Protein AF-A0A7W1E873-F1 (afdb_monomer)

Radius of gyration: 16.75 Å; Cα contacts (8 Å, |Δi|>4): 55; chains: 1; bounding box: 38×20×46 Å

pLDDT: mean 90.32, std 10.86, range [49.97, 98.38]

Nearest PDB structures (foldseek):
  1o99-assembly1_A  TM=9.297E-01  e=1.328E-03  Geobacillus stearothermophilus
  1eqj-assembly1_A  TM=9.313E-01  e=1.758E-03  Geobacillus stearothermophilus
  2ify-assembly1_A  TM=9.420E-01  e=4.373E-03  Bacillus anthracis
  7tl8-assembly1_A  TM=9.277E-01  e=8.219E-03  Staphylococcus aureus
  5vpu-assembly1_A  TM=9.251E-01  e=8.816E-03  Acinetobacter baumannii

Solvent-accessible surface area (backbone atoms only — not comparable to full-atom values): 4591 Å² total; per-residue (Å²): 126,66,55,30,91,86,79,71,44,80,43,84,73,87,77,91,70,86,76,92,83,85,87,89,67,98,77,72,87,55,56,69,57,82,90,77,56,81,62,20,52,61,38,30,51,31,57,76,69,74,43,86,78,58,88,85,60,83,42,50,56,42,62,51,79,132

Secondary structure (DSSP, 8-state):
--B-TTTSSB--S---PPPP-----SS--PPBPSS--GGGHHHHHHHHTTPPPPTT--S---B---

Sequence (66 aa):
QMIDPVTGGPHTAHTTSPVPFVVVDGTLEHALRAGGALCDVAPTILSMLGVEQPAEMTGANLGVLD

Foldseek 3Di:
DQADPVPRHGDDDDDPDDDDDDDDDPPDPWDFDPPADPLQVVQQVCVVVVHDDDPVSPHHHRTDDD

Structure (mmCIF, N/CA/C/O backbone):
data_AF-A0A7W1E873-F1
#
_entry.id   AF-A0A7W1E873-F1
#
loop_
_atom_site.group_PDB
_atom_site.id
_atom_site.type_symbol
_atom_site.label_atom_id
_atom_site.l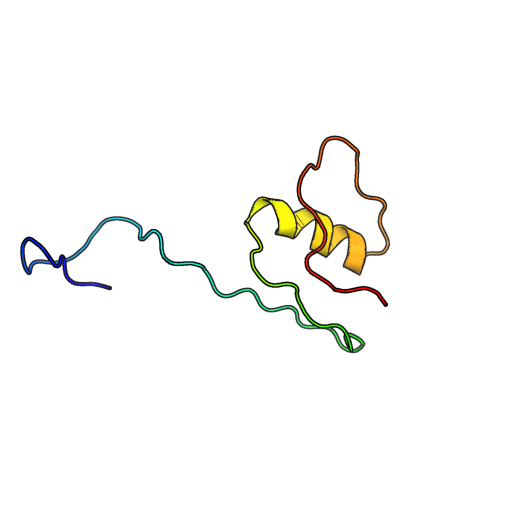abel_alt_id
_atom_site.label_comp_id
_atom_site.label_asym_id
_atom_site.label_entity_id
_atom_site.label_seq_id
_atom_site.pdbx_PDB_ins_code
_atom_site.Cartn_x
_atom_site.Cartn_y
_atom_site.Cartn_z
_atom_site.occupancy
_atom_site.B_iso_or_equiv
_atom_site.auth_seq_id
_atom_site.auth_comp_id
_atom_site.auth_asym_id
_atom_site.auth_atom_id
_atom_site.pdbx_PDB_model_num
ATOM 1 N N . GLN A 1 1 ? 14.708 -4.749 -11.165 1.00 81.19 1 GLN A N 1
ATOM 2 C CA . GLN A 1 1 ? 15.866 -5.207 -11.969 1.00 81.19 1 GLN A CA 1
ATOM 3 C C . GLN A 1 1 ? 16.468 -3.974 -12.622 1.00 81.19 1 GLN A C 1
ATOM 5 O O . GLN A 1 1 ? 15.704 -3.089 -12.976 1.00 81.19 1 GLN A O 1
ATOM 10 N N . MET A 1 2 ? 17.795 -3.889 -12.729 1.00 94.56 2 MET A N 1
ATOM 11 C CA . MET A 1 2 ? 18.475 -2.703 -13.284 1.00 94.56 2 MET A CA 1
ATOM 12 C C . MET A 1 2 ? 18.855 -2.859 -14.765 1.00 94.56 2 MET A C 1
ATOM 14 O O . MET A 1 2 ? 19.423 -1.939 -15.346 1.00 94.56 2 MET A O 1
ATOM 18 N N . ILE A 1 3 ? 18.543 -4.008 -15.373 1.00 95.94 3 ILE A N 1
ATOM 19 C CA . ILE A 1 3 ? 18.825 -4.326 -16.776 1.00 95.94 3 ILE A CA 1
ATOM 20 C C . ILE A 1 3 ? 17.499 -4.566 -17.497 1.00 95.94 3 ILE A C 1
ATOM 22 O O . ILE A 1 3 ? 16.633 -5.278 -16.983 1.00 95.94 3 ILE A O 1
ATOM 26 N N . ASP A 1 4 ? 17.342 -3.953 -18.667 1.00 94.06 4 ASP A N 1
ATOM 27 C CA . ASP A 1 4 ? 16.203 -4.166 -19.554 1.00 94.06 4 ASP A CA 1
ATOM 28 C C . ASP A 1 4 ? 16.319 -5.558 -20.207 1.00 94.06 4 ASP A C 1
ATOM 30 O O . AS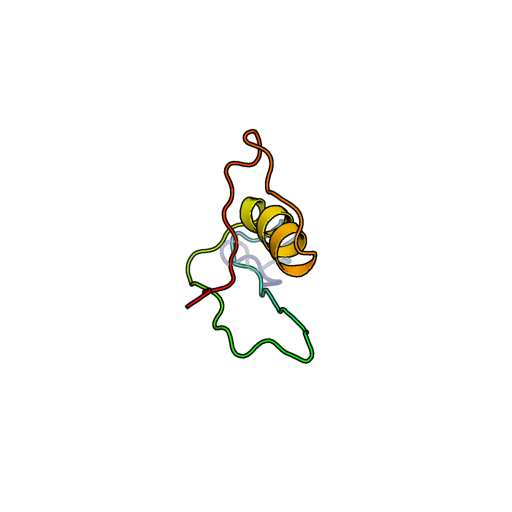P A 1 4 ? 17.306 -5.828 -20.895 1.00 94.06 4 ASP A O 1
ATOM 34 N N . PRO A 1 5 ? 15.339 -6.458 -20.011 1.00 91.25 5 PRO A N 1
ATOM 35 C CA . PRO A 1 5 ? 15.405 -7.819 -20.537 1.00 91.25 5 PRO A CA 1
ATOM 36 C C . PRO A 1 5 ? 15.273 -7.898 -22.067 1.00 91.25 5 PRO A C 1
ATOM 38 O O . PRO A 1 5 ? 15.620 -8.925 -22.645 1.00 91.25 5 PRO A O 1
ATOM 41 N N . VAL A 1 6 ? 14.766 -6.851 -22.722 1.00 93.56 6 VAL A N 1
ATOM 42 C CA . VAL A 1 6 ? 14.603 -6.772 -24.180 1.00 93.56 6 VAL A CA 1
ATOM 43 C C . VAL A 1 6 ? 15.863 -6.213 -24.833 1.00 93.56 6 VAL A C 1
ATOM 45 O O . VAL A 1 6 ? 16.327 -6.761 -25.831 1.00 93.56 6 VAL A O 1
ATOM 48 N N . THR A 1 7 ? 16.418 -5.126 -24.288 1.00 95.56 7 THR A N 1
ATOM 49 C CA . THR A 1 7 ? 17.554 -4.416 -24.907 1.00 95.56 7 THR A CA 1
ATOM 50 C C . THR A 1 7 ? 18.921 -4.795 -24.333 1.00 95.56 7 THR A C 1
ATOM 52 O O . THR A 1 7 ? 19.938 -4.557 -24.980 1.00 95.56 7 THR A O 1
ATOM 55 N N . GLY A 1 8 ? 18.976 -5.362 -23.123 1.00 95.31 8 GLY A N 1
ATOM 56 C CA . GLY A 1 8 ? 20.216 -5.649 -22.392 1.00 95.31 8 GLY A CA 1
ATOM 57 C C . GLY A 1 8 ? 20.918 -4.412 -21.810 1.00 95.31 8 GLY A C 1
ATOM 58 O O . GLY A 1 8 ? 21.965 -4.550 -21.178 1.00 95.31 8 GLY A O 1
ATOM 59 N N . GLY A 1 9 ? 20.369 -3.210 -22.014 1.00 96.50 9 GLY A N 1
ATOM 60 C CA . GLY A 1 9 ? 20.895 -1.951 -21.484 1.00 96.50 9 GLY A CA 1
ATOM 61 C C . GLY A 1 9 ? 20.348 -1.590 -20.094 1.00 96.50 9 GLY A C 1
ATOM 62 O O . GLY A 1 9 ? 19.604 -2.365 -19.489 1.00 96.50 9 GLY A O 1
ATOM 63 N N . PRO A 1 10 ? 20.697 -0.403 -19.562 1.00 97.81 10 PRO A N 1
ATOM 64 C CA . PRO A 1 10 ? 20.167 0.081 -18.289 1.00 97.81 10 PRO A CA 1
ATOM 65 C C . PRO A 1 10 ? 18.640 0.235 -18.308 1.00 97.81 10 PRO A C 1
ATOM 67 O O . PRO A 1 10 ? 18.088 0.898 -19.183 1.00 97.81 10 PRO A O 1
ATOM 70 N N . HIS A 1 11 ? 17.963 -0.314 -17.300 1.00 96.25 11 HIS A N 1
ATOM 71 C CA .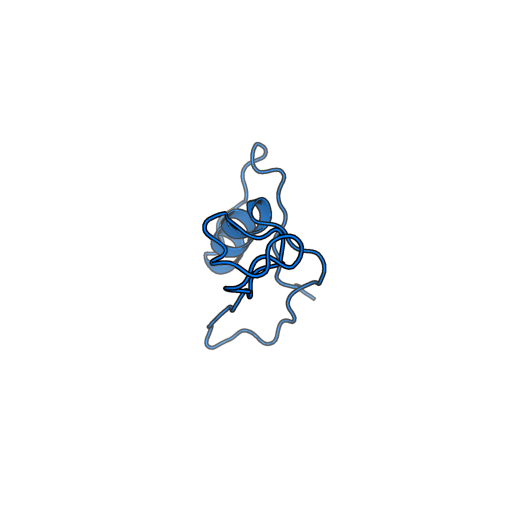 HIS A 1 11 ? 16.531 -0.103 -17.088 1.00 96.25 11 HIS A CA 1
ATOM 72 C C . HIS A 1 11 ? 16.288 1.194 -16.304 1.00 96.25 11 HIS A C 1
ATOM 74 O O . HIS A 1 11 ? 16.705 1.307 -15.151 1.00 96.25 11 HIS A O 1
ATOM 80 N N . THR A 1 12 ? 15.577 2.158 -16.894 1.00 94.94 12 THR A N 1
ATOM 81 C CA . THR A 1 12 ? 15.356 3.497 -16.304 1.00 94.94 12 THR A CA 1
ATOM 82 C C . THR A 1 12 ? 13.904 3.793 -15.915 1.00 94.94 12 THR A C 1
ATOM 84 O O . THR A 1 12 ? 13.633 4.842 -15.335 1.00 94.94 12 THR A O 1
ATOM 87 N N . ALA A 1 13 ? 12.967 2.883 -16.200 1.00 93.88 13 ALA A N 1
ATOM 88 C CA . ALA A 1 13 ? 11.560 3.012 -15.820 1.00 93.88 13 ALA A CA 1
ATOM 89 C C . ALA A 1 13 ? 11.271 2.444 -14.414 1.00 93.88 13 ALA A C 1
ATOM 91 O O . ALA A 1 13 ? 12.111 1.782 -13.799 1.00 93.88 13 ALA A O 1
ATOM 92 N N . HIS A 1 14 ? 10.050 2.658 -13.919 1.00 94.81 14 HIS A N 1
ATOM 93 C CA . HIS A 1 14 ? 9.529 1.943 -12.749 1.00 94.81 14 HIS A CA 1
ATOM 94 C C . HIS A 1 14 ? 9.286 0.453 -13.049 1.00 94.81 14 HIS A C 1
ATOM 96 O O . HIS A 1 14 ? 9.219 0.039 -14.204 1.00 94.81 14 HIS A O 1
ATOM 102 N N . THR A 1 15 ? 9.102 -0.351 -11.999 1.00 92.81 15 THR A N 1
ATOM 103 C CA . THR A 1 15 ? 8.702 -1.764 -12.101 1.00 92.81 15 THR A CA 1
ATOM 104 C C . THR A 1 15 ? 7.274 -1.970 -11.608 1.00 92.81 15 THR A C 1
ATOM 106 O O . THR A 1 15 ? 6.810 -1.218 -10.758 1.00 92.81 15 THR A O 1
ATOM 109 N N . THR A 1 16 ? 6.617 -3.043 -12.045 1.00 94.25 16 THR A N 1
ATOM 110 C CA . THR A 1 16 ? 5.304 -3.478 -11.527 1.00 94.25 16 THR A CA 1
ATOM 111 C C . THR A 1 16 ? 5.412 -4.504 -10.396 1.00 94.25 16 THR A C 1
ATOM 113 O O . THR A 1 16 ? 4.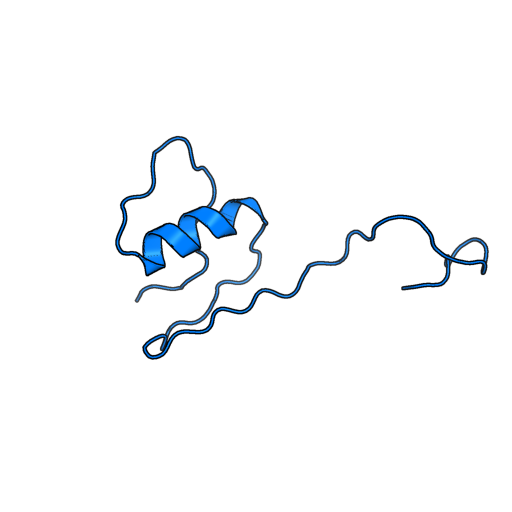421 -5.140 -10.043 1.00 94.25 16 THR A O 1
ATOM 116 N N . SER A 1 17 ? 6.617 -4.725 -9.863 1.00 94.50 17 SER A N 1
ATOM 117 C CA . SER A 1 17 ? 6.823 -5.641 -8.745 1.00 94.50 17 SER A CA 1
ATOM 118 C C . SER A 1 17 ? 6.035 -5.179 -7.515 1.00 94.50 17 SER A C 1
ATOM 120 O O . SER A 1 17 ? 5.982 -3.974 -7.255 1.00 94.50 17 SER A O 1
ATOM 122 N N . PRO A 1 18 ? 5.470 -6.107 -6.726 1.00 95.88 18 PRO A N 1
ATOM 123 C CA . PRO A 1 18 ? 4.917 -5.758 -5.426 1.00 95.88 18 PRO A CA 1
ATOM 124 C C . PRO A 1 18 ? 6.007 -5.172 -4.523 1.00 95.88 18 PRO A C 1
ATOM 126 O O . PRO A 1 18 ? 7.194 -5.486 -4.664 1.00 95.88 18 PRO A O 1
ATOM 129 N N . VAL A 1 19 ? 5.590 -4.325 -3.585 1.00 95.81 19 VAL A N 1
ATOM 130 C CA . VAL A 1 19 ? 6.481 -3.692 -2.608 1.00 95.81 19 VAL A CA 1
ATOM 131 C C . VAL A 1 19 ? 6.422 -4.433 -1.271 1.00 95.81 19 VAL A C 1
ATOM 133 O O . VAL A 1 19 ? 5.360 -4.943 -0.908 1.00 95.81 19 VAL A O 1
ATOM 136 N N . PRO A 1 20 ? 7.534 -4.502 -0.518 1.00 94.69 20 PRO A N 1
ATOM 137 C CA . PRO A 1 20 ? 7.480 -4.969 0.857 1.00 94.69 20 PRO A CA 1
ATOM 138 C C . PRO A 1 20 ? 6.667 -3.986 1.706 1.00 94.69 20 PRO A C 1
ATOM 140 O O . PRO A 1 20 ? 6.767 -2.770 1.534 1.00 94.69 20 PRO A O 1
ATOM 143 N N . PHE A 1 21 ? 5.900 -4.517 2.652 1.00 93.12 21 PHE A N 1
ATOM 144 C CA . PHE A 1 21 ? 5.170 -3.737 3.642 1.00 93.12 21 PHE A CA 1
ATOM 145 C C . PHE A 1 21 ? 5.461 -4.321 5.023 1.00 93.12 21 PHE A C 1
ATOM 147 O O . PHE A 1 21 ? 5.323 -5.526 5.226 1.00 93.12 21 PHE A O 1
ATOM 154 N N . VAL A 1 22 ? 5.924 -3.479 5.945 1.00 91.38 22 VAL A N 1
ATOM 155 C CA . VAL A 1 22 ? 6.365 -3.885 7.283 1.00 91.38 22 VAL A CA 1
ATOM 156 C C . VAL A 1 22 ? 5.655 -3.014 8.301 1.00 91.38 22 VAL A C 1
ATOM 158 O O . VAL A 1 22 ? 5.718 -1.789 8.219 1.00 91.38 22 VAL A O 1
ATOM 161 N N . VAL A 1 23 ? 5.013 -3.657 9.270 1.00 89.12 23 VAL A N 1
ATOM 162 C CA . VAL A 1 23 ? 4.459 -2.996 10.450 1.00 89.12 23 VAL A CA 1
ATOM 163 C C . VAL A 1 23 ? 5.377 -3.293 11.626 1.00 89.12 23 VAL A C 1
ATOM 165 O O . VAL A 1 23 ? 5.779 -4.437 11.828 1.00 89.12 23 VAL A O 1
ATOM 168 N N . VAL A 1 24 ? 5.727 -2.255 12.381 1.00 88.75 24 VAL A N 1
ATOM 169 C CA . VAL A 1 24 ? 6.512 -2.368 13.611 1.00 88.75 24 VAL A CA 1
ATOM 170 C C . VAL A 1 24 ? 5.655 -1.838 14.743 1.00 88.75 24 VAL A C 1
ATOM 172 O O . VAL A 1 24 ? 5.356 -0.648 14.788 1.00 88.75 24 VAL A O 1
ATOM 175 N N . ASP A 1 25 ? 5.266 -2.726 15.644 1.00 80.81 25 ASP A N 1
ATOM 176 C CA . ASP A 1 25 ? 4.497 -2.394 16.832 1.00 80.81 25 ASP A CA 1
ATOM 177 C C . ASP A 1 25 ? 4.875 -3.353 17.967 1.00 80.81 25 ASP A C 1
ATOM 179 O O . ASP A 1 25 ? 5.258 -4.499 17.730 1.00 80.81 25 ASP A O 1
ATOM 183 N N . GLY A 1 26 ? 4.817 -2.854 19.201 1.00 71.44 26 GLY A N 1
ATOM 184 C CA . GLY A 1 26 ? 5.220 -3.587 20.401 1.00 71.44 26 GLY A CA 1
ATOM 185 C C . GLY A 1 26 ? 4.177 -4.588 20.898 1.00 71.44 26 GLY A C 1
ATOM 186 O O . GLY A 1 26 ? 4.475 -5.349 21.815 1.00 71.44 26 GLY A O 1
ATOM 187 N N . THR A 1 27 ? 2.973 -4.575 20.323 1.00 68.31 27 THR A N 1
ATOM 188 C CA . THR A 1 27 ? 1.829 -5.393 20.751 1.00 68.31 27 THR A CA 1
ATOM 189 C C . THR A 1 27 ? 1.228 -6.246 19.637 1.00 68.31 27 THR A C 1
ATOM 191 O O . THR A 1 27 ? 0.302 -7.013 19.888 1.00 68.31 27 THR A O 1
ATOM 194 N N . LEU A 1 28 ? 1.742 -6.133 18.410 1.00 62.19 28 LEU A N 1
ATOM 195 C CA . LEU A 1 28 ? 1.166 -6.793 17.247 1.00 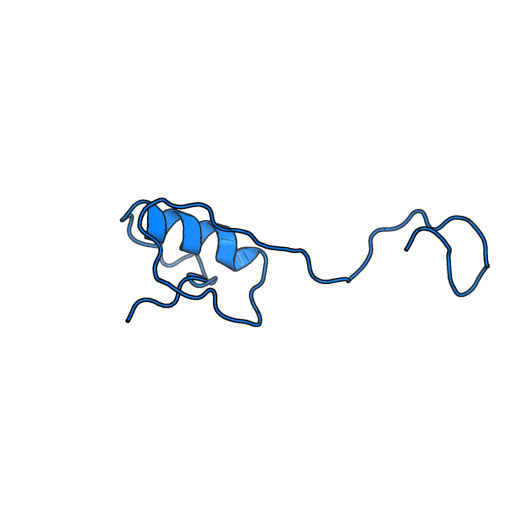62.19 28 LEU A CA 1
ATOM 196 C C . LEU A 1 28 ? 1.461 -8.296 17.285 1.00 62.19 28 LEU A C 1
ATOM 198 O O . LEU A 1 28 ? 2.500 -8.768 16.831 1.00 62.19 28 LEU A O 1
ATOM 202 N N . GLU A 1 29 ? 0.493 -9.060 17.779 1.00 62.41 29 GLU A N 1
ATOM 203 C CA . GLU A 1 29 ? 0.422 -10.513 17.574 1.00 62.41 29 GLU A CA 1
ATOM 204 C C . GLU A 1 29 ? -0.162 -10.874 16.191 1.00 62.41 29 GLU A C 1
ATOM 206 O O . GLU A 1 29 ? -0.303 -12.043 15.847 1.00 62.41 29 GLU A O 1
ATOM 211 N N . HIS A 1 30 ? -0.538 -9.871 15.392 1.00 66.25 30 HIS A N 1
ATOM 212 C CA . HIS A 1 30 ? -1.484 -10.030 14.291 1.00 66.25 30 HIS A CA 1
ATOM 213 C C . HIS A 1 30 ? -0.778 -10.182 12.940 1.00 66.25 30 HIS A C 1
ATOM 215 O O . HIS A 1 30 ? 0.096 -9.395 12.568 1.00 66.25 30 HIS A O 1
ATOM 221 N N . ALA A 1 31 ? -1.180 -11.191 12.168 1.00 80.19 31 ALA A N 1
ATOM 222 C CA . ALA A 1 31 ? -0.687 -11.381 10.810 1.00 80.19 31 ALA A CA 1
ATOM 223 C C . ALA A 1 31 ? -1.178 -10.256 9.879 1.00 80.19 31 ALA A C 1
ATOM 225 O O . ALA A 1 31 ? -2.278 -9.727 10.037 1.00 80.19 31 ALA A O 1
ATOM 226 N N . LEU A 1 32 ? -0.374 -9.919 8.867 1.00 89.38 32 LEU A N 1
ATOM 227 C CA . LEU A 1 32 ? -0.809 -9.070 7.759 1.00 89.38 32 LEU A CA 1
ATOM 228 C C . LEU A 1 32 ? -1.444 -9.937 6.674 1.00 89.38 32 LEU A C 1
ATOM 230 O O . LEU A 1 32 ? -0.882 -10.964 6.281 1.00 89.38 32 LEU A O 1
ATOM 234 N N . ARG A 1 33 ? -2.596 -9.517 6.150 1.00 91.00 33 ARG A N 1
ATOM 235 C CA . ARG A 1 33 ? -3.253 -10.228 5.051 1.00 91.00 33 ARG A CA 1
ATOM 236 C C . ARG A 1 33 ? -2.428 -10.153 3.763 1.00 91.00 33 ARG A C 1
ATOM 238 O O . ARG A 1 33 ? -1.799 -9.140 3.453 1.00 91.00 33 ARG A O 1
ATOM 245 N N . ALA A 1 34 ? -2.501 -11.210 2.959 1.00 91.44 34 ALA A N 1
ATOM 246 C CA . ALA A 1 34 ? -1.953 -11.207 1.606 1.00 91.44 34 ALA A CA 1
ATOM 247 C C . ALA A 1 34 ? -2.809 -10.357 0.642 1.00 91.44 34 ALA A C 1
ATOM 249 O O . ALA A 1 34 ? -3.978 -10.065 0.906 1.00 91.44 34 ALA A O 1
ATOM 250 N N . GLY A 1 35 ? -2.227 -9.980 -0.503 1.00 93.06 35 GLY A N 1
ATOM 251 C CA . GLY A 1 35 ? -2.953 -9.287 -1.577 1.00 93.06 35 GLY A CA 1
ATOM 252 C C . GLY A 1 35 ? -3.351 -7.842 -1.253 1.00 93.06 35 GLY A C 1
ATOM 253 O O . GLY A 1 35 ? -4.385 -7.374 -1.721 1.00 93.06 35 GLY A O 1
ATOM 254 N N . GLY A 1 36 ? -2.575 -7.150 -0.417 1.00 95.06 36 GLY A N 1
ATOM 255 C CA . GLY A 1 36 ? -2.752 -5.720 -0.154 1.00 95.06 36 GLY A CA 1
ATOM 256 C C . GLY A 1 36 ? -2.336 -4.826 -1.328 1.00 95.06 36 GLY A C 1
ATOM 257 O O . GLY A 1 36 ? -1.566 -5.233 -2.201 1.00 95.06 36 GLY A O 1
ATOM 258 N N . ALA A 1 37 ? -2.819 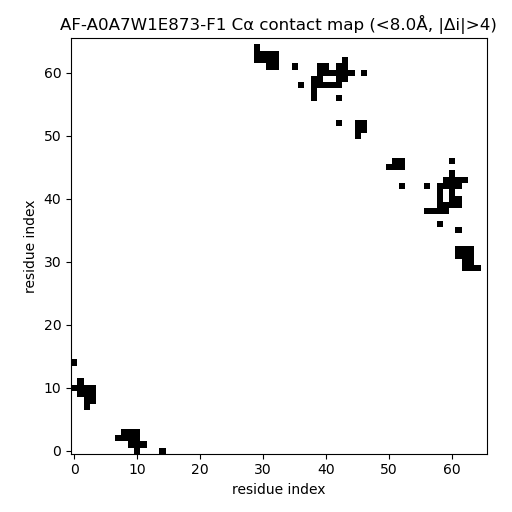-3.588 -1.314 1.00 97.44 37 ALA A N 1
ATOM 259 C CA . ALA A 1 37 ? -2.473 -2.522 -2.246 1.00 97.44 37 ALA A CA 1
ATOM 260 C C . ALA A 1 37 ? -2.228 -1.194 -1.506 1.00 97.44 37 ALA A C 1
ATOM 262 O O . ALA A 1 37 ? -2.467 -1.062 -0.310 1.00 97.44 37 ALA A O 1
ATOM 263 N N . LEU A 1 38 ? -1.754 -0.171 -2.223 1.00 97.81 38 LEU A N 1
ATOM 264 C CA . LEU A 1 38 ? -1.399 1.118 -1.610 1.00 97.81 38 LEU A CA 1
ATOM 265 C C . LEU A 1 38 ? -2.586 1.834 -0.939 1.00 97.81 38 LEU A C 1
ATOM 267 O O . LEU A 1 38 ? -2.381 2.566 0.026 1.00 97.81 38 LEU A O 1
ATOM 271 N N . CYS A 1 39 ? -3.819 1.616 -1.409 1.00 98.19 39 CYS A N 1
ATOM 272 C CA . CYS A 1 39 ? -5.021 2.189 -0.792 1.00 98.19 39 CYS A CA 1
ATOM 273 C C . CYS A 1 39 ? -5.290 1.662 0.628 1.00 98.19 39 CYS A C 1
ATOM 275 O O . CYS A 1 39 ? -6.011 2.308 1.381 1.00 98.19 39 CYS A O 1
ATOM 277 N N . ASP A 1 40 ? -4.686 0.534 1.004 1.00 97.75 40 ASP A N 1
ATOM 278 C CA . ASP A 1 40 ? -4.873 -0.122 2.298 1.00 97.75 40 ASP A CA 1
ATOM 279 C C . ASP A 1 40 ? -3.984 0.471 3.405 1.00 97.75 40 ASP A C 1
ATOM 281 O O . ASP A 1 40 ? -4.208 0.238 4.595 1.00 97.75 40 ASP A O 1
ATOM 285 N N . VAL A 1 41 ? -2.981 1.280 3.040 1.00 97.06 41 VAL A N 1
ATOM 286 C CA . VAL A 1 41 ? -2.007 1.844 3.989 1.00 97.06 41 VAL A CA 1
ATOM 287 C C . VAL A 1 41 ? -2.678 2.800 4.977 1.00 97.06 41 VAL A C 1
ATOM 289 O O . VAL A 1 41 ? -2.475 2.676 6.182 1.00 97.06 41 VAL A O 1
ATOM 292 N N . ALA A 1 42 ? -3.499 3.735 4.491 1.00 97.69 42 ALA A N 1
ATOM 293 C CA . ALA A 1 42 ? -4.170 4.703 5.358 1.00 97.69 42 ALA A CA 1
ATOM 294 C C . ALA A 1 42 ? -5.199 4.044 6.306 1.00 97.69 42 ALA A C 1
ATOM 296 O O . ALA A 1 42 ? -5.088 4.277 7.510 1.00 97.69 42 ALA A O 1
ATOM 297 N N . PRO A 1 43 ? -6.115 3.168 5.837 1.00 96.88 43 PRO A N 1
ATOM 298 C CA . PRO A 1 43 ? -6.958 2.339 6.706 1.00 96.88 43 PRO A CA 1
ATOM 299 C C . PRO A 1 43 ? -6.189 1.584 7.798 1.00 96.88 43 PRO A C 1
ATOM 301 O O . PRO A 1 43 ? -6.602 1.573 8.956 1.00 96.88 43 PRO A O 1
ATOM 304 N N . THR A 1 44 ? -5.040 0.995 7.449 1.00 94.25 44 THR A N 1
ATOM 305 C CA . THR A 1 44 ? -4.186 0.276 8.410 1.00 94.25 44 THR A CA 1
ATOM 306 C C . THR A 1 44 ? -3.661 1.211 9.500 1.00 94.25 44 THR A C 1
ATOM 308 O O . THR A 1 44 ? -3.742 0.887 10.682 1.00 94.25 44 THR A O 1
ATOM 311 N N . ILE A 1 45 ? -3.188 2.407 9.131 1.00 94.50 45 ILE A N 1
ATOM 312 C CA . ILE A 1 45 ? -2.719 3.415 10.094 1.00 94.50 45 ILE A CA 1
ATOM 313 C C . ILE A 1 45 ? -3.857 3.875 11.013 1.00 94.50 45 ILE A C 1
ATOM 315 O O . ILE A 1 45 ? -3.656 3.963 12.222 1.00 94.50 45 ILE A O 1
ATOM 319 N N . LEU A 1 46 ? -5.052 4.145 10.473 1.00 95.88 46 LEU A N 1
ATOM 320 C CA . LEU A 1 46 ? -6.205 4.548 11.288 1.00 95.88 46 LEU A CA 1
ATOM 321 C C . LEU A 1 46 ? -6.565 3.471 12.316 1.00 95.88 46 LEU A C 1
ATOM 323 O O . LEU A 1 46 ? -6.749 3.793 13.489 1.00 95.88 46 LEU A O 1
ATOM 327 N N . SER A 1 47 ? -6.558 2.198 11.908 1.00 91.88 47 SER A N 1
ATOM 328 C CA . SER A 1 47 ? -6.783 1.075 12.821 1.00 91.88 47 SER A CA 1
ATOM 329 C C . SER A 1 47 ? -5.737 1.011 13.934 1.00 91.88 47 SER A C 1
ATOM 331 O O . SER A 1 47 ? -6.106 0.792 15.084 1.00 91.88 47 SER A O 1
ATOM 333 N N . MET A 1 48 ? -4.452 1.218 13.626 1.00 89.75 48 MET A N 1
ATOM 334 C CA . MET A 1 48 ? -3.381 1.225 14.636 1.00 89.75 48 MET A CA 1
ATOM 335 C C . MET A 1 48 ? -3.523 2.381 15.636 1.00 89.75 48 MET A C 1
ATOM 337 O O . MET A 1 48 ? -3.104 2.263 16.783 1.00 89.75 48 MET A O 1
ATOM 341 N N . LEU A 1 49 ? -4.117 3.497 15.211 1.00 92.12 49 LEU A N 1
ATOM 342 C CA . LEU A 1 49 ? -4.368 4.665 16.055 1.00 92.12 49 LEU A CA 1
ATOM 343 C C . LEU A 1 49 ? -5.714 4.603 16.798 1.00 92.12 49 LEU A C 1
ATOM 345 O O . LEU A 1 49 ? -6.012 5.513 17.570 1.00 92.12 49 LEU A O 1
ATOM 349 N N . GLY A 1 50 ? -6.539 3.575 16.561 1.00 91.44 50 GLY A N 1
ATOM 350 C CA . GLY A 1 50 ? -7.892 3.485 17.118 1.00 91.44 50 GLY A CA 1
ATOM 351 C C . GLY A 1 50 ? -8.851 4.555 16.582 1.00 91.44 50 GLY A C 1
ATOM 352 O O . GLY A 1 50 ? -9.769 4.968 17.289 1.00 91.44 50 GLY A O 1
ATOM 353 N N . VAL A 1 51 ? -8.627 5.037 15.357 1.00 96.88 51 VAL A N 1
ATOM 354 C CA . VAL A 1 51 ? -9.454 6.053 14.690 1.00 96.88 51 VAL A CA 1
ATOM 355 C C . VAL A 1 51 ? -10.407 5.376 13.705 1.00 96.88 51 VAL A C 1
ATOM 357 O O . VAL A 1 51 ? -10.004 4.493 12.951 1.00 96.88 51 VAL A O 1
ATOM 360 N N . GLU A 1 52 ? -11.670 5.806 13.690 1.00 97.19 52 GLU A N 1
ATOM 361 C CA . GLU A 1 52 ? -12.672 5.288 12.754 1.00 97.19 52 GLU A CA 1
ATOM 362 C C . GLU A 1 52 ? -12.312 5.634 11.301 1.00 97.19 52 GLU A C 1
ATOM 364 O O . GLU A 1 52 ? -11.940 6.765 10.975 1.00 97.19 52 GLU A O 1
ATOM 369 N N . GLN A 1 53 ? -12.426 4.645 10.415 1.00 98.00 53 GLN A N 1
ATOM 370 C CA . GLN A 1 53 ? -12.196 4.829 8.988 1.00 98.00 53 GLN A CA 1
ATOM 371 C C . GLN A 1 53 ? -13.379 5.577 8.344 1.00 98.00 53 GLN A C 1
ATOM 373 O O . GLN A 1 53 ? -14.520 5.136 8.483 1.00 98.00 53 GLN A O 1
ATOM 378 N N . PRO A 1 54 ? -13.137 6.664 7.589 1.00 98.25 54 PRO A N 1
ATOM 379 C CA . PRO A 1 54 ? -14.197 7.372 6.877 1.00 98.25 54 PRO A CA 1
ATOM 380 C C . PRO A 1 54 ? -14.700 6.577 5.660 1.00 98.25 54 PRO A C 1
ATOM 382 O O . PRO A 1 54 ? -13.953 5.808 5.050 1.00 98.25 54 PRO A O 1
ATOM 385 N N . ALA A 1 55 ? -15.955 6.806 5.266 1.00 97.94 55 ALA A N 1
ATOM 386 C CA . ALA A 1 55 ? -16.628 6.051 4.202 1.00 97.94 55 ALA A CA 1
ATOM 387 C C . ALA A 1 55 ? -16.001 6.238 2.805 1.00 97.94 55 ALA A C 1
ATOM 389 O O . ALA A 1 55 ? -16.142 5.377 1.938 1.00 97.94 55 ALA A O 1
ATOM 390 N N . GLU A 1 56 ? -15.300 7.347 2.569 1.00 98.38 56 GLU A N 1
ATOM 391 C CA . GLU A 1 56 ? -14.604 7.630 1.313 1.00 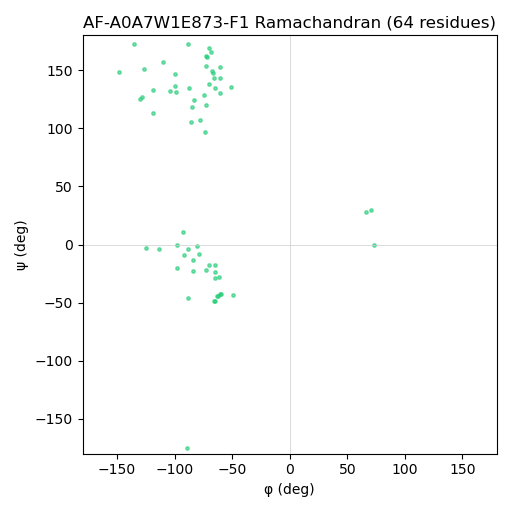98.38 56 GLU A CA 1
ATOM 392 C C . GLU A 1 56 ? -13.342 6.772 1.129 1.00 98.38 56 GLU A C 1
ATOM 394 O O . GLU A 1 56 ? -12.883 6.580 -0.001 1.00 98.38 56 GLU A O 1
ATOM 399 N N . MET A 1 57 ? -12.766 6.241 2.215 1.00 98.25 57 MET A N 1
ATOM 400 C CA . MET A 1 57 ? -11.651 5.300 2.134 1.00 98.25 57 MET A CA 1
ATOM 401 C C . MET A 1 57 ? -12.181 3.915 1.770 1.00 98.25 57 MET A C 1
ATOM 403 O O . MET A 1 57 ? -12.765 3.222 2.593 1.00 98.25 57 MET A O 1
ATOM 407 N N . THR A 1 58 ? -11.936 3.500 0.531 1.00 98.00 58 THR A N 1
ATOM 408 C CA . THR A 1 58 ? -12.370 2.195 0.002 1.00 98.00 58 THR A CA 1
ATOM 409 C C . THR A 1 58 ? -11.337 1.081 0.176 1.00 98.00 58 THR A C 1
ATOM 411 O O . THR A 1 58 ? -11.644 -0.080 -0.087 1.00 98.00 58 THR A O 1
ATOM 414 N N . GLY A 1 59 ? -10.116 1.419 0.606 1.00 97.44 59 GLY A N 1
ATOM 415 C CA . GLY A 1 59 ? -9.128 0.435 1.052 1.00 97.44 59 GLY A CA 1
ATOM 416 C C . GLY A 1 59 ? -9.533 -0.202 2.382 1.00 97.44 59 GLY A C 1
ATOM 417 O O . GLY A 1 59 ? -10.435 0.275 3.070 1.00 97.44 59 GLY A O 1
ATOM 418 N N . ALA A 1 60 ? -8.842 -1.264 2.772 1.00 95.50 60 ALA A N 1
ATOM 419 C CA . ALA A 1 60 ? -9.118 -2.004 3.997 1.00 95.50 60 ALA A CA 1
ATOM 420 C C . ALA A 1 60 ? -7.865 -2.134 4.861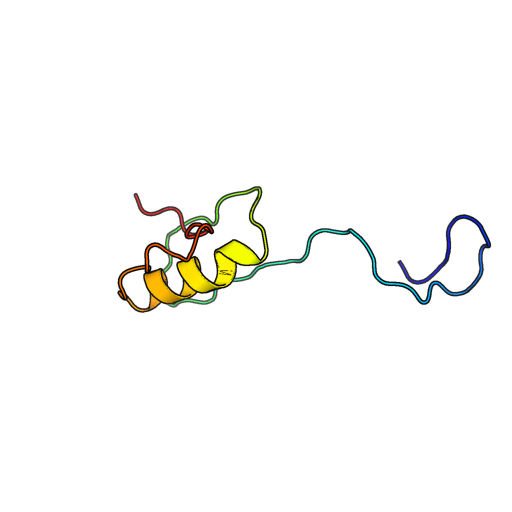 1.00 95.50 60 ALA A C 1
ATOM 422 O O . ALA A 1 60 ? -6.754 -2.219 4.342 1.00 95.50 60 ALA A O 1
ATOM 423 N N . ASN A 1 61 ? -8.048 -2.220 6.178 1.00 93.88 61 ASN A N 1
ATOM 424 C CA . ASN A 1 61 ? -6.971 -2.568 7.101 1.00 93.88 61 ASN A CA 1
ATOM 425 C C . ASN A 1 61 ? -6.245 -3.855 6.641 1.00 93.88 61 ASN A C 1
ATOM 427 O O . ASN A 1 61 ? -6.875 -4.829 6.216 1.00 93.88 61 ASN A O 1
ATOM 431 N N . LEU A 1 62 ? -4.911 -3.844 6.689 1.00 93.88 62 LEU A N 1
ATOM 432 C CA . LEU A 1 62 ? -4.069 -4.997 6.369 1.00 93.88 62 LEU A CA 1
ATOM 433 C C . LEU A 1 62 ? -3.886 -5.946 7.556 1.00 93.88 62 LEU A C 1
ATOM 435 O O . LEU A 1 62 ? -3.564 -7.112 7.332 1.00 93.88 62 LEU A O 1
ATOM 439 N N . GLY A 1 63 ? -4.069 -5.471 8.789 1.00 88.81 63 GLY A N 1
ATOM 440 C CA . GLY A 1 63 ? -4.006 -6.312 9.981 1.00 88.81 63 GLY A CA 1
ATOM 441 C C . GLY A 1 63 ? -5.196 -7.269 10.063 1.00 88.81 63 GLY A C 1
ATOM 442 O O . GLY A 1 63 ? -6.330 -6.883 9.783 1.00 88.81 63 GLY A O 1
ATOM 443 N N . VAL A 1 64 ? -4.938 -8.516 10.455 1.00 70.12 64 VAL A N 1
ATOM 444 C CA . VAL A 1 64 ? -5.978 -9.480 10.833 1.00 70.12 64 VAL A CA 1
ATOM 445 C C . VAL A 1 64 ? -6.297 -9.255 12.309 1.00 70.12 64 VAL A C 1
ATOM 447 O O . VAL A 1 64 ? -5.475 -9.576 13.155 1.00 70.12 64 VAL A O 1
ATOM 450 N N . LEU A 1 65 ? -7.443 -8.645 12.607 1.00 58.62 65 LEU A N 1
ATOM 451 C CA . LEU A 1 65 ? -8.006 -8.624 13.960 1.00 58.62 65 LEU A CA 1
ATOM 452 C C . LEU A 1 65 ? -8.765 -9.943 14.147 1.00 58.62 65 LEU A C 1
ATOM 454 O O . LEU A 1 65 ? -9.612 -10.253 13.304 1.00 58.62 65 LEU A O 1
ATOM 458 N N . ASP A 1 66 ? -8.428 -10.714 15.180 1.00 49.97 66 ASP A N 1
ATOM 459 C CA . ASP A 1 66 ? -9.226 -11.878 15.595 1.00 49.97 66 ASP A CA 1
ATOM 460 C C . ASP A 1 66 ? -10.624 -11.457 16.090 1.00 49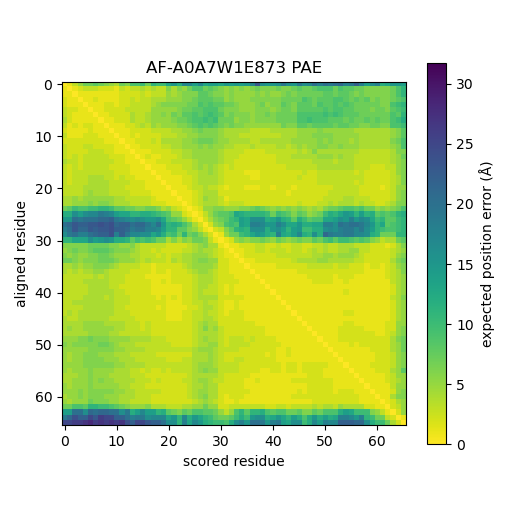.97 66 ASP A C 1
ATOM 462 O O . ASP A 1 66 ? -10.741 -10.383 16.732 1.00 49.97 66 ASP A O 1
#

Mean predicted aligned error: 4.71 Å